Protein AF-A0A8T2MKZ2-F1 (afdb_monomer)

Radius of gyration: 24.0 Å; Cα contacts (8 Å, |Δi|>4): 62; chains: 1; bounding box: 61×24×66 Å

Sequence (105 aa):
MDWGTDLWKYVKFVKERTEVEQNYAKQLRNLTKKYSPKRGSKEEQECRFSSHQSFMDILNEVNDYAGQREVIAENMILTICLELSKYLQDLKQERKTVREGNQGG

Nearest PDB structures (foldseek):
  6iko-assembly1_A  TM=6.726E-01  e=1.268E+00  Mus musculus
  5bw9-assembly1_G  TM=3.290E-01  e=1.429E+00  Saccharomyces cerevisiae S288C
  1wdz-assembly1_A  TM=3.432E-01  e=2.041E+00  Homo sapiens

Structure (mmCIF, N/CA/C/O backbone):
data_AF-A0A8T2MKZ2-F1
#
_entry.id   AF-A0A8T2MKZ2-F1
#
loop_
_atom_site.group_PDB
_atom_site.id
_atom_site.type_symbol
_atom_site.label_atom_id
_atom_site.label_alt_id
_atom_site.label_comp_id
_atom_site.label_asym_id
_atom_site.label_entity_id
_atom_site.label_seq_id
_atom_site.pdbx_PDB_ins_code
_atom_site.Cartn_x
_atom_site.Cartn_y
_atom_site.Cartn_z
_atom_site.occupancy
_atom_site.B_iso_or_equiv
_atom_site.auth_seq_id
_atom_site.auth_comp_id
_atom_site.auth_asym_id
_atom_site.auth_atom_id
_atom_site.pdbx_PDB_model_num
ATOM 1 N N . MET A 1 1 ? 19.761 9.756 -25.901 1.00 51.41 1 MET A N 1
ATOM 2 C CA . MET A 1 1 ? 18.974 9.353 -24.715 1.00 51.41 1 MET A CA 1
ATOM 3 C C . MET A 1 1 ? 19.322 7.912 -24.396 1.00 51.41 1 MET A C 1
ATOM 5 O O . MET A 1 1 ? 19.200 7.083 -25.288 1.00 51.41 1 MET A O 1
ATOM 9 N N . ASP A 1 2 ? 19.814 7.625 -23.189 1.00 81.00 2 ASP A N 1
ATOM 10 C CA . ASP A 1 2 ? 20.047 6.246 -22.740 1.00 81.00 2 ASP A CA 1
ATOM 11 C C . ASP A 1 2 ? 18.798 5.738 -22.018 1.00 81.00 2 ASP A C 1
ATOM 13 O O . ASP A 1 2 ? 18.624 5.928 -20.814 1.00 81.00 2 ASP A O 1
ATOM 17 N N . TRP A 1 3 ? 17.921 5.099 -22.788 1.00 78.69 3 TRP A N 1
ATOM 18 C CA . TRP A 1 3 ? 16.649 4.554 -22.315 1.00 78.69 3 TRP A CA 1
ATOM 19 C C . TRP A 1 3 ? 16.821 3.585 -21.131 1.00 78.69 3 TRP A C 1
ATOM 21 O O . TRP A 1 3 ? 15.964 3.519 -20.253 1.00 78.69 3 TRP A O 1
ATOM 31 N N . GLY A 1 4 ? 17.965 2.892 -21.044 1.00 80.62 4 GLY A N 1
ATOM 32 C CA . GLY A 1 4 ? 18.273 2.016 -19.914 1.00 80.62 4 GLY A CA 1
ATOM 33 C C . GLY A 1 4 ? 18.435 2.781 -18.600 1.00 80.62 4 GLY A C 1
ATOM 34 O O . GLY A 1 4 ? 17.878 2.377 -17.582 1.00 80.62 4 GLY A O 1
ATOM 35 N N . THR A 1 5 ? 19.157 3.902 -18.614 1.00 83.94 5 THR A N 1
ATOM 36 C CA . THR A 1 5 ? 19.340 4.747 -17.424 1.00 83.94 5 THR A CA 1
ATOM 37 C C . THR A 1 5 ? 18.019 5.359 -16.953 1.00 83.94 5 THR A C 1
ATOM 39 O O . THR A 1 5 ? 17.771 5.427 -15.748 1.00 83.94 5 THR A O 1
ATOM 42 N N . ASP A 1 6 ? 17.145 5.768 -17.871 1.00 89.25 6 ASP A N 1
ATOM 43 C CA . ASP A 1 6 ? 15.857 6.366 -17.504 1.00 89.25 6 ASP A CA 1
ATOM 44 C C . ASP A 1 6 ? 14.882 5.340 -16.903 1.00 89.25 6 ASP A C 1
ATOM 46 O O . ASP A 1 6 ? 14.206 5.637 -15.916 1.00 89.25 6 ASP A O 1
ATOM 50 N N . LEU A 1 7 ? 14.892 4.095 -17.389 1.00 89.31 7 LEU A N 1
ATOM 51 C CA . LEU A 1 7 ? 14.140 2.999 -16.771 1.00 89.31 7 LEU A CA 1
ATOM 52 C C . LEU A 1 7 ? 14.635 2.661 -15.355 1.00 89.31 7 LEU A C 1
ATOM 54 O O . LEU A 1 7 ? 13.822 2.431 -14.460 1.00 89.31 7 LEU A O 1
ATOM 58 N N . TRP A 1 8 ? 15.949 2.687 -15.106 1.00 88.50 8 TRP A N 1
ATOM 59 C CA . TRP A 1 8 ? 16.492 2.497 -13.753 1.00 88.50 8 TRP A CA 1
ATOM 60 C C . TRP A 1 8 ? 16.036 3.590 -12.779 1.00 88.50 8 TRP A C 1
ATOM 62 O O . TRP A 1 8 ? 15.713 3.289 -11.625 1.00 88.50 8 TRP A O 1
ATOM 72 N N . LYS A 1 9 ? 15.964 4.850 -13.232 1.00 92.50 9 LYS A N 1
ATOM 73 C CA . LYS A 1 9 ? 15.409 5.951 -12.426 1.00 92.50 9 LYS A CA 1
ATOM 74 C C . LYS A 1 9 ? 13.939 5.710 -12.098 1.00 92.50 9 LYS A C 1
ATOM 76 O O . LYS A 1 9 ? 13.541 5.921 -10.956 1.00 92.50 9 LYS A O 1
ATOM 81 N N . TYR A 1 10 ? 13.156 5.235 -13.065 1.00 92.94 10 TYR A N 1
ATOM 82 C CA . TYR A 1 10 ? 11.751 4.907 -12.842 1.00 92.94 10 TYR A CA 1
ATOM 83 C C . TYR A 1 10 ? 11.578 3.796 -11.798 1.00 92.94 10 TYR A C 1
ATOM 85 O O . TYR A 1 10 ? 10.809 3.963 -10.856 1.00 92.94 10 TYR A O 1
ATOM 93 N N . VAL A 1 11 ? 12.356 2.709 -11.879 1.00 93.62 11 VAL A N 1
ATOM 94 C CA . VAL A 1 11 ? 12.334 1.644 -10.857 1.00 93.62 11 VAL A CA 1
ATOM 95 C C . VAL A 1 11 ? 12.671 2.198 -9.472 1.00 93.62 11 VAL A C 1
ATOM 97 O O . VAL A 1 11 ? 11.993 1.872 -8.499 1.00 93.62 11 VAL A O 1
ATOM 100 N N . LYS A 1 12 ? 13.694 3.055 -9.364 1.00 94.12 12 LYS A N 1
ATOM 101 C CA . LYS A 1 12 ? 14.055 3.693 -8.090 1.00 94.12 12 LYS A CA 1
ATOM 102 C C . LYS A 1 12 ? 12.911 4.552 -7.540 1.00 94.12 12 LYS A C 1
ATOM 104 O O . LYS A 1 12 ? 12.575 4.420 -6.368 1.00 94.12 12 LYS A O 1
ATOM 109 N N . PHE A 1 13 ? 12.280 5.359 -8.390 1.00 96.00 13 PHE A N 1
ATOM 110 C CA . PHE A 1 13 ? 11.118 6.160 -8.013 1.00 96.00 13 PHE A CA 1
ATOM 111 C C . PHE A 1 13 ? 9.970 5.296 -7.474 1.00 96.00 13 PHE A C 1
ATOM 113 O O . PHE A 1 13 ? 9.391 5.618 -6.442 1.00 96.00 13 PHE A O 1
ATOM 120 N N . VAL A 1 14 ? 9.652 4.176 -8.131 1.00 97.06 14 VAL A N 1
ATOM 121 C CA . VAL A 1 14 ? 8.561 3.294 -7.684 1.00 97.06 14 VAL A CA 1
ATOM 122 C C . VAL A 1 14 ? 8.891 2.616 -6.349 1.00 97.06 14 VAL A C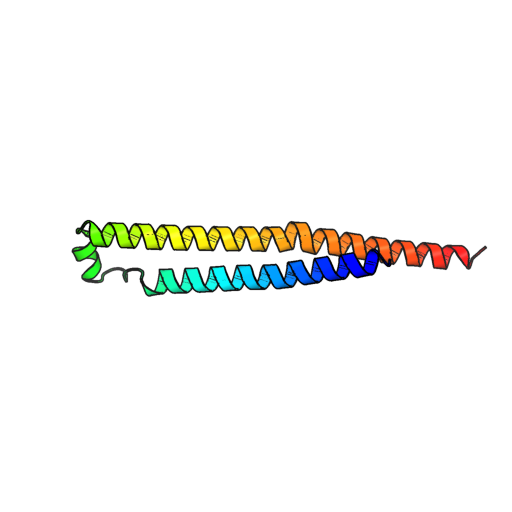 1
ATOM 124 O O . VAL A 1 14 ? 7.997 2.452 -5.516 1.00 97.06 14 VAL A O 1
ATOM 127 N N . LYS A 1 15 ? 10.165 2.286 -6.092 1.00 95.88 15 LYS A N 1
ATOM 128 C CA . LYS A 1 15 ? 10.609 1.789 -4.777 1.00 95.88 15 LYS A CA 1
ATOM 129 C C . LYS A 1 15 ? 10.398 2.830 -3.680 1.00 95.88 15 LYS A C 1
ATOM 131 O O . LYS A 1 15 ? 9.734 2.534 -2.694 1.00 95.88 15 LYS A O 1
ATOM 136 N N . GLU A 1 16 ? 10.876 4.056 -3.885 1.00 97.81 16 GLU A N 1
ATOM 137 C CA . GLU A 1 16 ? 10.689 5.153 -2.923 1.00 97.81 16 GLU A CA 1
ATOM 138 C C . GLU A 1 16 ? 9.198 5.456 -2.704 1.00 97.81 16 GLU A C 1
ATOM 140 O O . GLU A 1 16 ? 8.745 5.617 -1.572 1.00 97.81 16 GLU A O 1
ATOM 145 N N . ARG A 1 17 ? 8.395 5.444 -3.776 1.00 97.69 17 ARG A N 1
ATOM 146 C CA . ARG A 1 17 ? 6.939 5.587 -3.676 1.00 97.69 17 ARG A CA 1
ATOM 147 C C . ARG A 1 17 ? 6.319 4.471 -2.834 1.00 97.69 17 ARG A C 1
ATOM 149 O O . ARG A 1 17 ? 5.462 4.761 -2.008 1.00 97.69 17 ARG A O 1
ATOM 156 N N . THR A 1 18 ? 6.741 3.222 -3.016 1.00 97.88 18 THR A N 1
ATOM 157 C CA . THR A 1 18 ? 6.250 2.091 -2.212 1.00 97.88 18 THR A CA 1
ATOM 158 C C . THR A 1 18 ? 6.505 2.327 -0.725 1.00 97.88 18 THR A C 1
ATOM 160 O O . THR A 1 18 ? 5.599 2.139 0.085 1.00 97.88 18 THR A O 1
ATOM 163 N N . GLU A 1 19 ? 7.708 2.765 -0.355 1.00 97.44 19 GLU A N 1
ATOM 164 C CA . GLU A 1 19 ? 8.054 3.038 1.045 1.00 97.44 19 GLU A CA 1
ATOM 165 C C . GLU A 1 19 ? 7.150 4.124 1.648 1.00 97.44 19 GLU A C 1
ATOM 167 O O . GLU A 1 19 ? 6.686 3.993 2.785 1.00 97.44 19 GLU A O 1
ATOM 172 N N . VAL A 1 20 ? 6.829 5.164 0.868 1.00 98.31 20 VAL A N 1
ATOM 173 C CA . VAL A 1 20 ? 5.864 6.200 1.265 1.00 98.31 20 VAL A CA 1
ATOM 174 C C . VAL A 1 20 ? 4.482 5.597 1.532 1.00 98.31 20 VAL A C 1
ATOM 176 O O . VAL A 1 20 ? 3.888 5.889 2.571 1.00 98.31 20 VAL A O 1
ATOM 179 N N . GLU A 1 21 ? 3.984 4.729 0.647 1.00 98.25 21 GLU A N 1
ATOM 180 C CA . GLU A 1 21 ? 2.679 4.076 0.814 1.00 98.25 21 GLU A CA 1
ATOM 181 C C . GLU A 1 21 ? 2.622 3.179 2.055 1.00 98.25 21 GLU A C 1
ATOM 183 O O . GLU A 1 21 ? 1.678 3.267 2.843 1.00 98.25 21 GLU A O 1
ATOM 188 N N . GLN A 1 22 ? 3.653 2.358 2.269 1.00 98.12 22 GLN A N 1
ATOM 189 C CA . GLN A 1 22 ? 3.748 1.475 3.434 1.00 98.12 22 GLN A CA 1
ATOM 190 C C . GLN A 1 22 ? 3.797 2.273 4.737 1.00 98.12 22 GLN A C 1
ATOM 192 O O . GLN A 1 22 ? 3.115 1.943 5.710 1.00 98.12 22 GLN A O 1
ATOM 197 N N . ASN A 1 23 ? 4.585 3.350 4.768 1.00 98.38 23 ASN A N 1
ATOM 198 C CA . ASN A 1 23 ? 4.681 4.194 5.949 1.00 98.38 23 ASN A CA 1
ATOM 199 C C . ASN A 1 23 ? 3.366 4.936 6.227 1.00 98.38 23 ASN A C 1
ATOM 201 O O . ASN A 1 23 ? 2.972 5.079 7.387 1.00 98.38 23 ASN A O 1
ATOM 205 N N . TYR A 1 24 ? 2.668 5.384 5.184 1.00 98.38 24 TYR A N 1
ATOM 206 C CA . TYR A 1 24 ? 1.365 6.021 5.329 1.00 98.38 24 TYR A CA 1
ATOM 207 C C . TYR A 1 24 ? 0.319 5.041 5.874 1.00 98.38 24 TYR A C 1
ATOM 209 O O . TYR A 1 24 ? -0.322 5.336 6.884 1.00 98.38 24 TYR A O 1
ATOM 217 N N . ALA A 1 25 ? 0.226 3.836 5.303 1.00 98.56 25 ALA A N 1
ATOM 218 C CA . ALA A 1 25 ? -0.650 2.778 5.804 1.00 98.56 25 ALA A CA 1
ATOM 219 C C . ALA A 1 25 ? -0.380 2.448 7.279 1.00 98.56 25 ALA A C 1
ATOM 221 O O . ALA A 1 25 ? -1.298 2.396 8.101 1.00 98.56 25 ALA A O 1
ATOM 222 N N . LYS A 1 26 ? 0.899 2.302 7.646 1.00 98.50 26 LYS A N 1
ATOM 223 C CA . LYS A 1 26 ? 1.320 2.036 9.025 1.00 98.50 26 LYS A CA 1
ATOM 224 C C . LYS A 1 26 ? 0.876 3.139 9.985 1.00 98.50 26 LYS A C 1
ATOM 226 O O . LYS A 1 26 ? 0.408 2.844 11.084 1.00 98.50 26 LYS A O 1
ATOM 231 N N . GLN A 1 27 ? 1.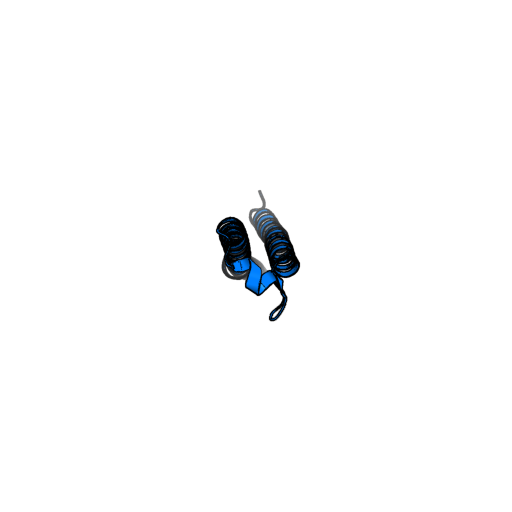021 4.404 9.593 1.00 98.62 27 GLN A N 1
ATOM 232 C CA . GLN A 1 27 ? 0.572 5.534 10.407 1.00 98.62 27 GLN A CA 1
ATOM 233 C C . GLN A 1 27 ? -0.948 5.524 10.599 1.00 98.62 27 GLN A C 1
ATOM 235 O O . GLN A 1 27 ? -1.405 5.707 11.727 1.00 98.62 27 GLN A O 1
ATOM 240 N N .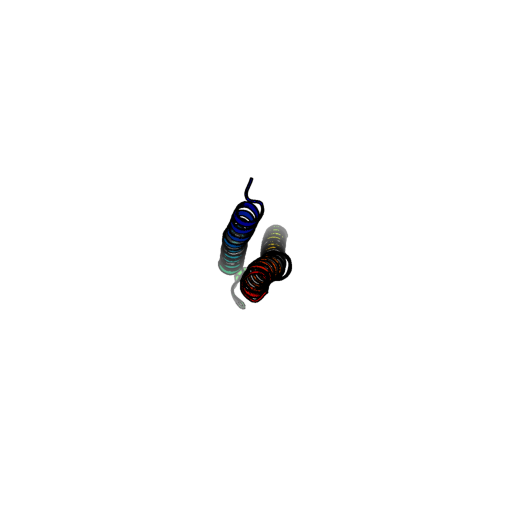 LEU A 1 28 ? -1.718 5.229 9.546 1.00 98.56 28 LEU A N 1
ATOM 241 C CA . LEU A 1 28 ? -3.174 5.094 9.633 1.00 98.56 28 LEU A CA 1
ATOM 242 C C . LEU A 1 28 ? -3.592 3.941 10.556 1.00 98.56 28 LEU A C 1
ATOM 244 O O . LEU A 1 28 ? -4.402 4.154 11.453 1.00 98.56 28 LEU A O 1
ATOM 248 N N . ARG A 1 29 ? -2.985 2.752 10.434 1.00 98.19 29 ARG A N 1
ATOM 249 C CA . ARG A 1 29 ? -3.263 1.615 11.337 1.00 98.19 29 ARG A CA 1
ATOM 250 C C . ARG A 1 29 ? -2.930 1.920 12.796 1.00 98.19 29 ARG A C 1
ATOM 252 O O . ARG A 1 29 ? -3.650 1.519 13.708 1.00 98.19 29 ARG A O 1
ATOM 259 N N . ASN A 1 30 ? -1.824 2.620 13.040 1.00 97.94 30 ASN A N 1
ATOM 260 C CA . ASN A 1 30 ? -1.460 3.032 14.394 1.00 97.94 30 ASN A CA 1
ATOM 261 C C . ASN A 1 30 ? -2.472 4.029 14.963 1.00 97.94 30 ASN A C 1
ATOM 263 O O . ASN A 1 30 ? -2.810 3.944 16.143 1.00 97.94 30 ASN A O 1
ATOM 267 N N . LEU A 1 31 ? -2.957 4.952 14.128 1.00 98.00 31 LEU A N 1
ATOM 268 C CA . LEU A 1 31 ? -3.992 5.905 14.499 1.00 98.00 31 LEU A CA 1
ATOM 269 C C . LEU A 1 31 ? -5.286 5.173 14.872 1.00 98.00 31 LEU A C 1
ATOM 271 O O . LEU A 1 31 ? -5.764 5.341 15.991 1.00 98.00 31 LEU A O 1
ATOM 275 N N . THR A 1 32 ? -5.805 4.303 14.004 1.00 96.19 32 THR A N 1
ATOM 276 C CA . THR A 1 32 ? -7.057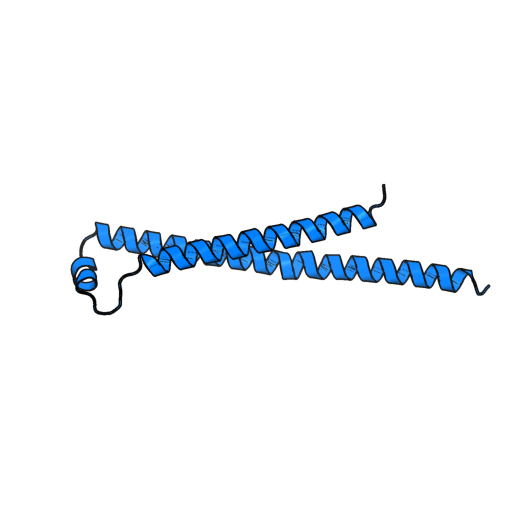 3.575 14.271 1.00 96.19 32 THR A CA 1
ATOM 277 C C . THR A 1 32 ? -6.950 2.706 15.519 1.00 96.19 32 THR A C 1
ATOM 279 O O . THR A 1 32 ? -7.820 2.758 16.388 1.00 96.19 32 THR A O 1
ATOM 282 N N . LYS A 1 33 ? -5.829 1.998 15.696 1.00 94.88 33 LYS A N 1
ATOM 283 C CA . LYS A 1 33 ? -5.555 1.198 16.897 1.00 94.88 33 LYS A CA 1
ATOM 284 C C . LYS A 1 33 ? -5.484 2.035 18.177 1.00 94.88 33 LYS A C 1
ATOM 286 O O . LYS A 1 33 ? -5.913 1.563 19.225 1.00 94.88 33 LYS A O 1
ATOM 291 N N . LYS A 1 34 ? -4.932 3.253 18.117 1.00 95.50 34 LYS A N 1
ATOM 292 C CA . LYS A 1 34 ? -4.811 4.153 19.277 1.00 95.50 34 LYS A CA 1
ATOM 293 C C . LYS A 1 34 ? -6.175 4.609 19.801 1.00 95.50 34 LYS A C 1
ATOM 295 O O . LYS A 1 34 ? -6.309 4.785 21.008 1.00 95.50 34 LYS A O 1
ATOM 300 N N . TYR A 1 35 ? -7.140 4.810 18.905 1.00 92.75 35 TYR A N 1
ATOM 301 C CA . TYR A 1 35 ? -8.477 5.313 19.238 1.00 92.75 35 TYR A CA 1
ATOM 302 C C . TYR A 1 35 ? -9.553 4.222 19.313 1.00 92.75 35 TYR A C 1
ATOM 304 O O . TYR A 1 35 ? -10.675 4.511 19.714 1.00 92.75 35 TYR A O 1
ATOM 312 N N . SER A 1 36 ? -9.221 2.977 18.965 1.00 89.94 36 SER A N 1
ATOM 313 C CA . SER A 1 36 ? -10.135 1.845 19.123 1.00 89.94 36 SER A CA 1
ATOM 314 C C . SER A 1 36 ? -10.404 1.559 20.613 1.00 89.94 36 SER A C 1
ATOM 316 O O . SER A 1 36 ? -9.452 1.558 21.403 1.00 89.94 36 SER A O 1
ATOM 318 N N . PRO A 1 37 ? -11.656 1.257 21.010 1.00 83.38 37 PRO A N 1
ATOM 319 C CA . PRO A 1 37 ? -12.001 0.898 22.381 1.00 83.38 37 PRO A CA 1
ATOM 320 C C . PRO A 1 37 ? -11.197 -0.311 22.862 1.00 83.38 37 PRO A C 1
ATOM 322 O O . PRO A 1 37 ? -10.982 -1.284 22.131 1.00 83.38 37 PRO A O 1
ATOM 325 N N . LYS A 1 38 ? -10.754 -0.279 24.121 1.00 80.12 38 LYS A N 1
ATOM 326 C CA . LYS A 1 38 ? -10.120 -1.446 24.743 1.00 80.12 38 LYS A CA 1
ATOM 327 C C . LYS A 1 38 ? -11.213 -2.446 25.113 1.00 80.12 38 LYS A C 1
ATOM 329 O O . LYS A 1 38 ? -12.152 -2.078 25.809 1.00 80.12 38 LYS A O 1
ATOM 334 N N . ARG A 1 39 ? -11.073 -3.708 24.689 1.00 66.19 39 ARG A N 1
ATOM 335 C CA . ARG A 1 39 ? -12.018 -4.785 25.044 1.00 66.19 39 ARG A CA 1
ATOM 336 C C . ARG A 1 39 ? -12.283 -4.788 26.556 1.00 66.19 39 ARG A C 1
ATOM 338 O O . ARG A 1 39 ? -11.328 -4.895 27.327 1.00 66.19 39 ARG A O 1
ATOM 345 N N . GLY A 1 40 ? -13.551 -4.686 26.960 1.00 63.16 40 GLY A N 1
ATOM 346 C CA . GLY A 1 40 ? -13.968 -4.699 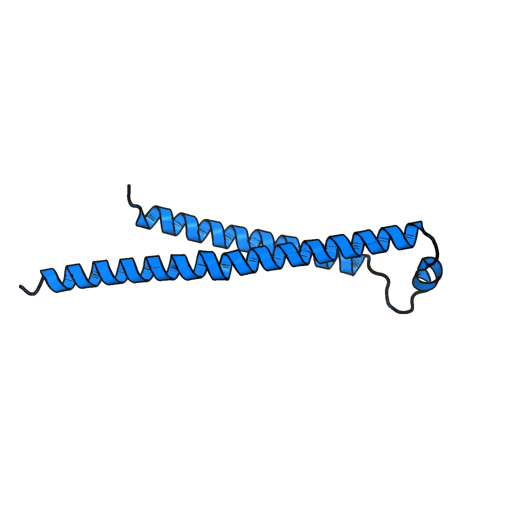28.363 1.00 63.16 40 GLY A CA 1
ATOM 347 C C . GLY A 1 40 ? -13.887 -3.354 29.097 1.00 63.16 40 GLY A C 1
ATOM 348 O O . GLY A 1 40 ? -13.975 -3.345 30.326 1.00 63.16 40 GLY A O 1
ATOM 349 N N . SER A 1 41 ? -13.700 -2.224 28.401 1.00 67.50 41 SER A N 1
ATOM 350 C CA . SER A 1 41 ? -13.787 -0.897 29.028 1.00 67.50 41 SER A CA 1
ATOM 351 C C . SER A 1 41 ? -15.245 -0.448 29.200 1.00 67.50 41 SER A C 1
ATOM 353 O O . SER A 1 41 ? -16.139 -0.859 28.463 1.00 67.50 41 SER A O 1
ATOM 355 N N . LYS A 1 42 ? -15.501 0.438 30.174 1.00 61.28 42 LYS A N 1
ATOM 356 C CA . LYS A 1 42 ? -16.819 1.078 30.352 1.00 61.28 42 LYS A CA 1
ATOM 357 C C . LYS A 1 42 ? -17.287 1.841 29.099 1.00 61.28 42 LYS A C 1
ATOM 359 O O . LYS A 1 42 ? -18.490 1.996 28.921 1.00 61.28 42 LYS A O 1
ATOM 364 N N . GLU A 1 43 ? -16.370 2.257 28.221 1.00 61.66 43 GLU A N 1
ATOM 365 C CA . GLU A 1 43 ? -16.688 2.930 26.949 1.00 61.66 43 GLU A CA 1
ATOM 366 C C . GLU A 1 43 ? -17.459 2.002 25.996 1.00 61.66 43 GLU A C 1
ATOM 368 O O . GLU A 1 43 ? -18.287 2.469 25.225 1.00 61.66 43 GLU A O 1
ATOM 373 N N . GLU A 1 44 ? -17.286 0.680 26.112 1.00 59.84 44 GLU A N 1
ATOM 374 C CA . GLU A 1 44 ? -18.049 -0.315 25.345 1.00 59.84 44 GLU A CA 1
ATOM 375 C C . GLU A 1 44 ? -19.552 -0.291 25.703 1.00 59.84 44 GLU A C 1
ATOM 377 O O . GLU A 1 44 ? -20.413 -0.604 24.880 1.00 59.84 44 GLU A O 1
ATOM 382 N N . GLN A 1 45 ? -19.894 0.141 26.924 1.00 56.19 45 GLN A N 1
ATOM 383 C CA . GLN A 1 45 ? -21.273 0.394 27.355 1.00 56.19 45 GLN A CA 1
ATOM 384 C C . GLN A 1 45 ? -21.817 1.732 26.822 1.00 56.19 45 GLN A C 1
ATOM 386 O O . GLN A 1 45 ? -23.021 1.840 26.579 1.00 56.19 45 GLN A O 1
ATOM 391 N N . GLU A 1 46 ? -20.942 2.715 26.583 1.00 56.41 46 GLU A N 1
ATOM 392 C CA . GLU A 1 46 ? -21.261 3.996 25.934 1.00 56.41 46 GLU A CA 1
ATOM 393 C C . GLU A 1 46 ? -21.341 3.887 24.396 1.00 56.41 46 GLU A C 1
ATOM 395 O O . GLU A 1 46 ? -21.931 4.757 23.755 1.00 56.41 46 GLU A O 1
ATOM 400 N N . CYS A 1 47 ? -20.892 2.773 23.794 1.00 56.59 47 CYS A N 1
ATOM 401 C CA . CYS A 1 47 ? -21.075 2.454 22.365 1.00 56.59 47 CYS A CA 1
ATOM 402 C C . CYS A 1 47 ? -22.538 2.423 21.890 1.00 56.59 47 CYS A C 1
ATOM 404 O O . CYS A 1 47 ? -22.795 2.272 20.699 1.00 56.59 47 CYS A O 1
ATOM 406 N N . ARG A 1 48 ? -23.519 2.543 22.791 1.00 58.38 48 ARG A N 1
ATOM 407 C CA . ARG A 1 48 ? -24.948 2.565 22.443 1.00 58.38 48 ARG A CA 1
ATOM 408 C C . ARG A 1 48 ? -25.453 3.927 21.955 1.00 58.38 48 ARG A C 1
ATOM 410 O O . ARG A 1 48 ? -26.612 4.019 21.557 1.00 58.38 48 ARG A O 1
ATOM 417 N N . PHE A 1 49 ? -24.623 4.972 21.979 1.00 68.50 49 PHE A N 1
ATOM 418 C CA . PHE A 1 49 ? -24.975 6.285 21.432 1.00 68.50 49 PHE A CA 1
ATOM 419 C C . PHE A 1 49 ? -24.597 6.392 19.950 1.00 68.50 49 PHE A C 1
ATOM 421 O O . PHE A 1 49 ? -23.513 5.979 19.540 1.00 68.50 49 PHE A O 1
ATOM 428 N N . SER A 1 50 ? -25.477 6.995 19.144 1.00 76.25 50 SER A N 1
ATOM 429 C CA . SER A 1 50 ? -25.301 7.118 17.688 1.00 76.25 50 SER A CA 1
ATOM 430 C C . SER A 1 50 ? -23.987 7.797 17.289 1.00 76.25 50 SER A C 1
ATOM 432 O O . SER A 1 50 ? -23.348 7.367 16.336 1.00 76.25 50 SER A O 1
ATOM 434 N N . SER A 1 51 ? -23.543 8.806 18.042 1.00 76.69 51 SER A N 1
ATOM 435 C CA . SER A 1 51 ? -22.272 9.501 17.806 1.00 76.69 51 SER A CA 1
ATOM 436 C C . SER A 1 51 ? -21.045 8.612 18.022 1.00 76.69 51 SER A C 1
ATOM 438 O O . SER A 1 51 ? -20.076 8.72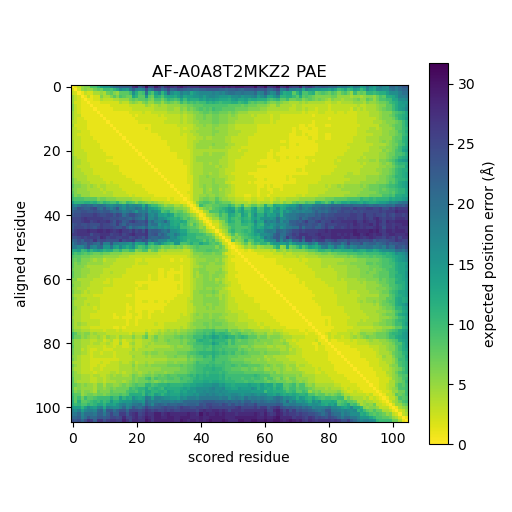7 17.273 1.00 76.69 51 SER A O 1
ATOM 440 N N . HIS A 1 52 ? -21.081 7.712 19.010 1.00 82.31 52 HIS A N 1
ATOM 441 C CA . HIS A 1 52 ? -19.997 6.760 19.242 1.00 82.31 52 HIS A CA 1
ATOM 442 C C . HIS A 1 52 ? -19.927 5.741 18.103 1.00 82.31 52 HIS A C 1
ATOM 444 O O . HIS A 1 52 ? -18.848 5.477 17.578 1.00 82.31 52 HIS A O 1
ATOM 450 N N . GLN A 1 53 ? -21.080 5.224 17.670 1.00 84.50 53 GLN A N 1
ATOM 451 C CA . GLN A 1 53 ? -21.141 4.307 16.536 1.00 84.50 53 GLN A CA 1
ATOM 452 C C . GLN A 1 53 ? -20.592 4.953 15.255 1.00 84.50 53 GLN A C 1
ATOM 454 O O . GLN A 1 53 ? -19.730 4.365 14.613 1.00 84.50 53 GLN A O 1
ATOM 459 N N . SER A 1 54 ? -20.984 6.193 14.935 1.00 89.75 54 SER A N 1
ATOM 460 C CA . SER A 1 54 ? -20.445 6.893 13.758 1.00 89.75 54 SER A CA 1
ATOM 461 C C . SER A 1 54 ? -18.929 7.094 13.824 1.00 89.75 54 SER A C 1
ATOM 463 O O . SER A 1 54 ? -18.252 7.008 12.804 1.00 89.75 54 SER A O 1
ATOM 465 N N . PHE A 1 55 ? -18.367 7.338 15.012 1.00 90.69 55 PHE A N 1
ATOM 466 C CA . PHE A 1 55 ? -16.914 7.415 15.167 1.00 90.69 55 PHE A CA 1
ATOM 467 C C . PHE A 1 55 ? -16.235 6.065 14.905 1.00 90.69 55 PHE A C 1
ATOM 469 O O . PHE A 1 55 ? -15.212 6.017 14.223 1.00 90.69 55 PHE A O 1
ATOM 476 N N . MET A 1 56 ? -16.815 4.970 15.402 1.00 90.31 56 MET A N 1
ATOM 477 C CA . MET A 1 56 ? -16.318 3.615 15.149 1.00 90.31 56 MET A CA 1
ATOM 478 C C . MET A 1 56 ? -16.371 3.248 13.666 1.00 90.31 56 MET A C 1
ATOM 480 O O . MET A 1 56 ? -15.423 2.653 13.156 1.00 90.31 56 MET A O 1
ATOM 484 N N . ASP A 1 57 ? -17.430 3.648 12.966 1.00 92.50 57 ASP A N 1
ATOM 485 C CA . ASP A 1 57 ? -17.561 3.429 11.527 1.00 92.50 57 ASP A CA 1
ATOM 486 C C . ASP A 1 57 ? -16.445 4.166 10.766 1.00 92.50 57 ASP A C 1
ATOM 488 O O . ASP A 1 57 ? -15.746 3.555 9.959 1.00 92.50 57 ASP A O 1
ATOM 492 N N . ILE A 1 58 ? -16.164 5.428 11.118 1.00 95.38 58 ILE A N 1
ATOM 493 C CA . ILE A 1 58 ? -15.040 6.190 10.545 1.00 95.38 58 ILE A CA 1
ATOM 494 C C . ILE A 1 58 ? -13.693 5.518 10.855 1.00 95.38 58 ILE A C 1
ATOM 496 O O . ILE A 1 58 ? -12.829 5.434 9.982 1.00 95.38 58 ILE A O 1
ATOM 500 N N . LEU A 1 59 ? -13.475 5.025 12.080 1.00 95.88 59 LEU A N 1
ATOM 501 C CA . LEU A 1 59 ? -12.240 4.305 12.420 1.00 95.88 59 LEU A CA 1
ATOM 502 C C . LEU A 1 59 ? -12.058 3.044 11.567 1.00 95.88 59 LEU A C 1
ATOM 504 O O . LEU A 1 59 ? -10.932 2.753 11.151 1.00 95.88 59 LEU A O 1
ATOM 508 N N . ASN A 1 60 ? -13.144 2.318 11.296 1.00 95.50 60 ASN A N 1
ATOM 509 C CA . ASN A 1 60 ? -13.126 1.145 10.428 1.00 95.50 60 ASN A CA 1
ATOM 510 C C . ASN A 1 60 ? -12.818 1.534 8.978 1.00 95.50 60 ASN A C 1
ATOM 512 O O . ASN A 1 60 ? -11.905 0.960 8.390 1.00 95.50 60 ASN A O 1
ATOM 516 N N . GLU A 1 61 ? -13.472 2.565 8.441 1.00 98.12 61 GLU A N 1
ATOM 517 C CA . GLU A 1 61 ? -13.197 3.071 7.089 1.00 98.12 61 GLU A CA 1
ATOM 518 C C . GLU A 1 61 ? -11.733 3.505 6.922 1.00 98.12 61 GLU A C 1
ATOM 520 O O . GLU A 1 61 ? -11.092 3.188 5.919 1.00 98.12 61 GLU A O 1
ATOM 525 N N . VAL A 1 62 ? -11.156 4.181 7.922 1.00 98.19 62 VAL A N 1
ATOM 526 C CA . VAL A 1 62 ? -9.736 4.571 7.904 1.00 98.19 62 VAL A CA 1
ATOM 527 C C . VAL A 1 62 ? -8.820 3.345 7.954 1.00 98.19 62 VAL A C 1
ATOM 529 O O . VAL A 1 62 ? -7.769 3.331 7.307 1.00 98.19 62 VAL A O 1
ATOM 532 N N . ASN A 1 63 ? -9.194 2.308 8.705 1.00 97.38 63 ASN A N 1
ATOM 533 C CA . ASN A 1 63 ? -8.429 1.066 8.771 1.00 97.38 63 ASN A CA 1
ATOM 534 C C . ASN A 1 63 ? -8.475 0.303 7.436 1.00 97.38 63 ASN A C 1
ATOM 536 O O . ASN A 1 63 ? -7.444 -0.195 6.983 1.00 97.38 63 ASN A O 1
ATOM 540 N N . ASP A 1 64 ? -9.634 0.266 6.783 1.00 98.31 64 ASP A N 1
ATOM 541 C CA . ASP A 1 64 ? -9.802 -0.344 5.463 1.00 98.31 64 ASP A CA 1
ATOM 542 C C . ASP A 1 64 ? -9.030 0.435 4.395 1.00 98.31 64 ASP A C 1
ATOM 544 O O . ASP A 1 64 ? -8.321 -0.155 3.574 1.00 98.31 64 ASP A O 1
ATOM 548 N N . TYR A 1 65 ? -9.074 1.768 4.453 1.00 98.25 65 TYR A N 1
ATOM 549 C CA . TYR A 1 65 ? -8.276 2.631 3.587 1.00 98.25 65 TYR A CA 1
ATOM 550 C C . TYR A 1 65 ? -6.770 2.386 3.763 1.00 98.25 65 TYR A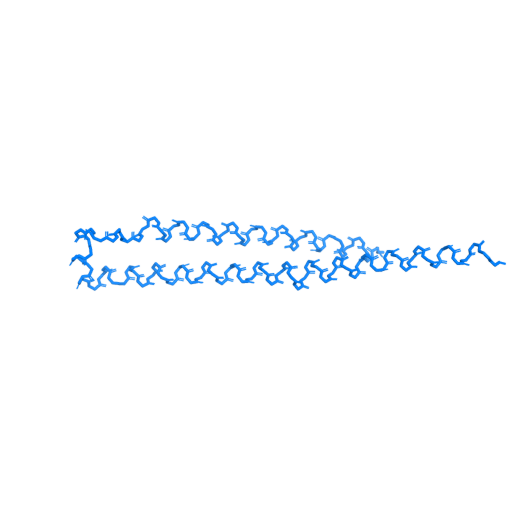 C 1
ATOM 552 O O . TYR A 1 65 ? -6.039 2.312 2.774 1.00 98.25 65 TYR A O 1
ATOM 560 N N . ALA A 1 66 ? -6.296 2.181 4.997 1.00 98.50 66 ALA A N 1
ATOM 561 C CA . ALA A 1 66 ? -4.910 1.788 5.247 1.00 98.50 66 ALA A CA 1
ATOM 562 C C . ALA A 1 66 ? -4.557 0.461 4.551 1.00 98.50 66 ALA A C 1
ATOM 564 O O . ALA A 1 66 ? -3.509 0.372 3.913 1.00 98.50 66 ALA A O 1
ATOM 565 N N . GLY A 1 67 ? -5.450 -0.533 4.602 1.00 98.19 67 GLY A N 1
ATOM 566 C CA . GLY A 1 67 ? -5.288 -1.800 3.880 1.00 98.19 67 GLY A CA 1
ATOM 567 C C . GLY A 1 67 ? -5.204 -1.619 2.361 1.00 98.19 67 GLY A C 1
ATOM 568 O O . GLY A 1 67 ? -4.364 -2.230 1.706 1.00 98.19 67 GLY A O 1
ATOM 569 N N . GLN A 1 68 ? -5.995 -0.710 1.784 1.00 98.25 68 GLN A N 1
ATOM 570 C CA . GLN A 1 68 ? -5.892 -0.386 0.355 1.00 98.25 68 GLN A CA 1
ATOM 571 C C . GLN A 1 68 ? -4.518 0.200 -0.004 1.00 98.25 68 GLN A C 1
ATOM 573 O O . GLN A 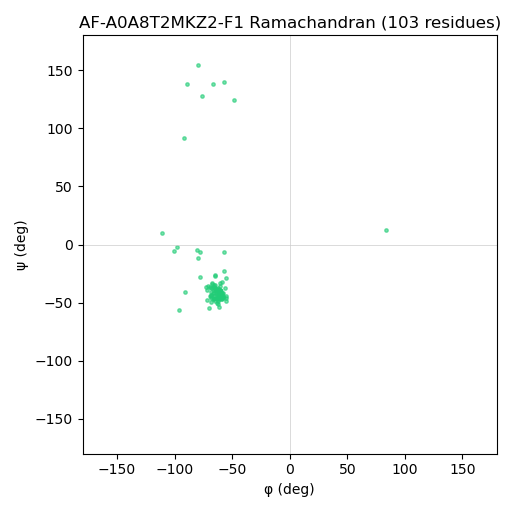1 68 ? -3.970 -0.125 -1.059 1.00 98.25 68 GLN A O 1
ATOM 578 N N . ARG A 1 69 ? -3.930 1.038 0.866 1.00 98.19 69 ARG A N 1
ATOM 579 C CA . ARG A 1 69 ? -2.569 1.566 0.653 1.00 98.19 69 ARG A CA 1
ATOM 580 C C . ARG A 1 69 ? -1.516 0.459 0.683 1.00 98.19 69 ARG A C 1
ATOM 582 O O . ARG A 1 69 ? -0.595 0.502 -0.129 1.00 98.19 69 ARG A O 1
ATOM 589 N N . GLU A 1 70 ? -1.669 -0.539 1.554 1.00 98.12 70 GLU A N 1
ATOM 590 C CA . GLU A 1 70 ? -0.786 -1.717 1.593 1.00 98.12 70 GLU A CA 1
ATOM 591 C C . GLU A 1 70 ? -0.859 -2.504 0.284 1.00 98.12 70 GLU A C 1
ATOM 593 O O . GLU A 1 70 ? 0.176 -2.741 -0.332 1.00 98.12 70 GLU A O 1
ATOM 598 N N . VAL A 1 71 ? -2.066 -2.796 -0.210 1.00 97.69 71 VAL A N 1
ATOM 599 C CA . VAL A 1 71 ? -2.266 -3.489 -1.497 1.00 97.69 71 VAL A CA 1
ATOM 600 C C . VAL A 1 71 ? -1.640 -2.710 -2.659 1.00 97.69 71 VAL A C 1
ATOM 602 O O . VAL A 1 71 ? -0.999 -3.285 -3.538 1.00 97.69 71 VAL A O 1
ATOM 605 N N . ILE A 1 72 ? -1.785 -1.383 -2.671 1.00 96.44 72 ILE A N 1
ATOM 606 C CA . ILE A 1 72 ? -1.158 -0.517 -3.678 1.00 96.44 72 ILE A CA 1
ATOM 607 C C . ILE A 1 72 ? 0.376 -0.619 -3.617 1.00 96.44 72 ILE A C 1
ATOM 609 O O . ILE A 1 72 ? 1.025 -0.696 -4.664 1.00 96.44 72 ILE A O 1
ATOM 613 N N . ALA A 1 73 ? 0.957 -0.635 -2.416 1.00 97.06 73 ALA A N 1
ATOM 614 C CA . ALA A 1 73 ? 2.394 -0.794 -2.222 1.00 97.06 73 ALA A CA 1
ATOM 615 C C . ALA A 1 73 ? 2.886 -2.183 -2.670 1.00 97.06 73 ALA A C 1
ATOM 617 O O . ALA A 1 73 ? 3.867 -2.289 -3.407 1.00 97.06 73 ALA A O 1
ATOM 618 N N . GLU A 1 74 ? 2.178 -3.245 -2.287 1.00 96.38 74 GLU A N 1
ATOM 619 C CA . GLU A 1 74 ? 2.480 -4.620 -2.695 1.00 96.38 74 GLU A CA 1
ATOM 620 C C . GLU A 1 74 ? 2.456 -4.768 -4.218 1.00 96.38 74 GLU A C 1
ATOM 622 O O . GLU A 1 74 ? 3.416 -5.273 -4.803 1.00 96.38 74 GLU A O 1
ATOM 627 N N . ASN A 1 75 ? 1.428 -4.234 -4.882 1.00 95.31 75 ASN A N 1
ATOM 628 C CA . ASN A 1 75 ? 1.321 -4.266 -6.340 1.00 95.31 75 ASN A CA 1
ATOM 629 C C . ASN A 1 75 ? 2.466 -3.512 -7.030 1.00 95.31 75 ASN A C 1
ATOM 631 O O . ASN A 1 75 ? 2.988 -3.987 -8.042 1.00 95.31 75 ASN A O 1
ATOM 635 N N . MET A 1 76 ? 2.896 -2.367 -6.489 1.00 95.56 76 MET A N 1
ATOM 636 C CA . MET A 1 76 ? 4.049 -1.625 -7.015 1.00 95.56 76 MET A CA 1
ATOM 637 C C . MET A 1 76 ? 5.361 -2.400 -6.902 1.00 95.56 76 MET A C 1
ATOM 639 O O . MET A 1 76 ? 6.184 -2.351 -7.820 1.00 95.56 76 MET A O 1
ATOM 643 N N . ILE A 1 77 ? 5.570 -3.130 -5.808 1.00 93.31 77 ILE A N 1
ATOM 644 C CA . ILE A 1 77 ? 6.756 -3.974 -5.658 1.00 93.31 77 ILE A CA 1
ATOM 645 C C . ILE A 1 77 ? 6.687 -5.164 -6.605 1.00 93.31 77 ILE A C 1
ATOM 647 O O . ILE A 1 77 ? 7.611 -5.363 -7.396 1.00 93.31 77 ILE A O 1
ATOM 651 N N . LEU A 1 78 ? 5.602 -5.934 -6.534 1.00 91.25 78 LEU A N 1
ATOM 652 C CA . LEU A 1 78 ? 5.492 -7.217 -7.219 1.00 91.25 78 LEU A CA 1
ATOM 653 C C . LEU A 1 78 ? 5.401 -7.060 -8.734 1.00 91.25 78 LEU A C 1
ATOM 655 O O . LEU A 1 78 ? 6.098 -7.763 -9.457 1.00 91.25 78 LEU A O 1
ATOM 659 N N . THR A 1 79 ? 4.593 -6.113 -9.203 1.00 90.81 79 THR A N 1
ATOM 660 C CA . THR A 1 79 ? 4.300 -5.969 -10.635 1.00 90.81 79 THR A CA 1
ATOM 661 C C . THR A 1 79 ? 5.282 -5.024 -11.309 1.00 90.81 79 THR A C 1
ATOM 663 O O . THR A 1 79 ? 5.734 -5.276 -12.413 1.00 90.81 79 THR A O 1
ATOM 666 N N . ILE A 1 80 ? 5.652 -3.916 -10.662 1.00 89.81 80 ILE A N 1
ATOM 667 C CA . ILE A 1 80 ? 6.459 -2.889 -11.334 1.00 89.81 80 ILE A CA 1
ATOM 668 C C . ILE A 1 80 ? 7.939 -3.074 -11.012 1.00 89.81 80 ILE A C 1
ATOM 670 O O . ILE A 1 80 ? 8.758 -3.216 -11.919 1.00 89.81 80 ILE A O 1
ATOM 674 N N . CYS A 1 81 ? 8.310 -3.085 -9.729 1.00 90.56 81 CYS A N 1
ATOM 675 C CA . CYS A 1 81 ? 9.721 -3.131 -9.352 1.00 90.56 81 CYS A CA 1
ATOM 676 C C . CYS A 1 81 ? 10.390 -4.445 -9.757 1.00 90.56 81 CYS A C 1
ATOM 678 O O . CYS A 1 81 ? 11.494 -4.399 -10.304 1.00 90.56 81 CYS A O 1
ATOM 680 N N . LEU A 1 82 ? 9.768 -5.596 -9.483 1.00 91.69 82 LEU A N 1
ATOM 681 C CA . LEU A 1 82 ? 10.366 -6.897 -9.795 1.00 91.69 82 LEU A CA 1
ATOM 682 C C . LEU A 1 82 ? 10.448 -7.139 -11.305 1.00 91.69 82 LEU A C 1
ATOM 684 O O . LEU A 1 82 ? 11.528 -7.467 -11.799 1.00 91.69 82 LEU A O 1
ATOM 688 N N . GLU A 1 83 ? 9.354 -6.930 -12.040 1.00 92.56 83 GLU A N 1
ATOM 689 C CA . GLU A 1 83 ? 9.312 -7.203 -13.482 1.00 92.56 83 GLU A CA 1
ATOM 690 C C . GLU A 1 83 ? 10.264 -6.291 -14.263 1.00 92.56 83 GLU A C 1
ATOM 692 O O . GLU A 1 83 ? 11.068 -6.778 -15.061 1.00 92.56 83 GLU A O 1
ATOM 697 N N . LEU A 1 84 ? 10.261 -4.981 -13.983 1.00 89.19 84 LEU A N 1
ATOM 698 C CA . LEU A 1 84 ? 11.163 -4.049 -14.667 1.00 89.19 84 LEU A CA 1
ATOM 699 C C . LEU A 1 84 ? 12.626 -4.260 -14.277 1.00 89.19 84 LEU A C 1
ATOM 701 O O . LEU A 1 84 ? 13.502 -4.137 -15.133 1.00 89.19 84 LEU A O 1
ATOM 705 N N . SER A 1 85 ? 12.918 -4.600 -13.015 1.00 89.38 85 SER A N 1
ATOM 706 C CA . SER A 1 85 ? 14.297 -4.914 -12.609 1.00 89.38 85 SER A CA 1
ATOM 707 C C . SER A 1 85 ? 14.817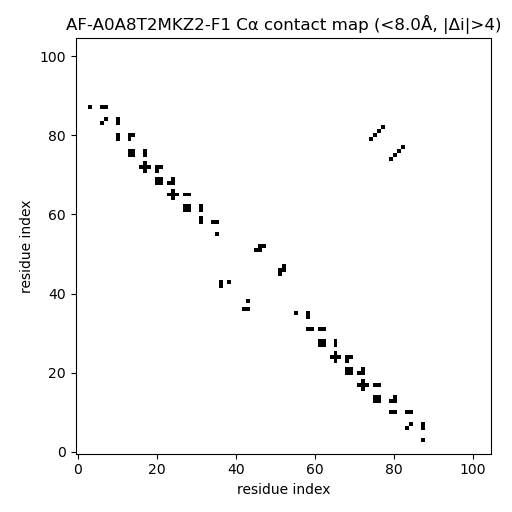 -6.154 -13.333 1.00 89.38 85 SER A C 1
ATOM 709 O O . SER A 1 85 ? 15.959 -6.153 -13.791 1.00 89.38 85 SER A O 1
ATOM 711 N N . LYS A 1 86 ? 13.973 -7.185 -13.473 1.00 91.94 86 LYS A N 1
ATOM 712 C CA . LYS A 1 86 ? 14.306 -8.403 -14.216 1.00 91.94 86 LYS A CA 1
ATOM 713 C C . LYS A 1 86 ? 14.559 -8.093 -15.691 1.00 91.94 86 LYS A C 1
ATOM 715 O O . LYS A 1 86 ? 15.628 -8.416 -16.196 1.00 91.94 86 LYS A O 1
ATOM 720 N N . TYR A 1 87 ? 13.647 -7.371 -16.340 1.00 90.94 87 TYR A N 1
ATOM 721 C CA . TYR A 1 87 ? 13.810 -6.950 -17.733 1.00 90.94 87 TYR A CA 1
ATOM 722 C C . TYR A 1 87 ? 15.115 -6.167 -17.961 1.00 90.94 87 TYR A C 1
ATOM 724 O O . TYR A 1 87 ? 15.861 -6.431 -18.903 1.00 90.94 87 TYR A O 1
ATOM 732 N N . LEU A 1 88 ? 15.448 -5.233 -17.064 1.00 89.56 88 LEU A N 1
ATOM 733 C CA . LEU A 1 88 ? 16.695 -4.467 -17.145 1.00 89.56 88 LEU A CA 1
ATOM 734 C C . LEU A 1 88 ? 17.946 -5.333 -16.956 1.00 89.56 88 LEU A C 1
ATOM 736 O O . LEU A 1 88 ? 18.983 -5.052 -17.569 1.00 89.56 88 LEU A O 1
ATOM 740 N N . GLN A 1 89 ? 17.870 -6.358 -16.107 1.00 89.31 89 GLN A N 1
ATOM 741 C CA . GLN A 1 89 ? 18.950 -7.317 -15.905 1.00 89.31 89 GLN A CA 1
ATOM 742 C C . GLN A 1 89 ? 19.152 -8.194 -17.146 1.00 89.31 89 GLN A C 1
ATOM 744 O O . GLN A 1 89 ? 20.292 -8.333 -17.594 1.00 89.31 89 GLN A O 1
ATOM 749 N N . ASP A 1 90 ? 18.068 -8.693 -17.739 1.00 91.50 90 ASP A N 1
ATOM 750 C CA . ASP A 1 90 ? 18.098 -9.509 -18.955 1.00 91.50 90 ASP A CA 1
ATOM 751 C C . ASP A 1 90 ? 18.695 -8.709 -20.128 1.00 91.50 90 ASP A C 1
ATOM 753 O O . ASP A 1 90 ? 19.676 -9.137 -20.736 1.00 91.50 90 ASP A O 1
ATOM 757 N N . LEU A 1 91 ? 18.256 -7.460 -20.336 1.00 87.75 91 LEU A N 1
ATOM 758 C CA . LEU A 1 91 ? 18.843 -6.552 -21.338 1.00 87.75 91 LEU A CA 1
ATOM 759 C C . LEU A 1 91 ? 20.331 -6.253 -21.105 1.00 87.75 91 LEU A C 1
ATOM 761 O O . LEU A 1 91 ? 21.089 -5.960 -22.038 1.00 87.75 91 LEU A O 1
ATOM 765 N N . LYS A 1 92 ? 20.772 -6.208 -19.845 1.00 87.12 92 LYS A N 1
ATOM 766 C CA . LYS A 1 92 ? 22.190 -6.009 -19.517 1.00 87.12 92 LYS A CA 1
ATOM 767 C C . LYS A 1 92 ? 22.997 -7.261 -19.861 1.00 87.12 92 LYS A C 1
ATOM 769 O O . LYS A 1 92 ? 24.110 -7.128 -20.372 1.00 87.12 92 LYS A O 1
ATOM 774 N N . GLN A 1 93 ? 22.437 -8.440 -19.606 1.00 88.81 93 GLN A N 1
ATOM 775 C CA . GLN A 1 93 ? 23.056 -9.722 -19.915 1.00 88.81 93 GLN A CA 1
ATOM 776 C C . GLN A 1 93 ? 23.142 -9.954 -21.429 1.00 88.81 93 GLN A C 1
ATOM 778 O O . GLN A 1 93 ? 24.225 -10.260 -21.924 1.00 88.81 93 GLN A O 1
ATOM 783 N N . GLU A 1 94 ? 22.067 -9.704 -22.180 1.00 87.81 94 GLU A N 1
ATOM 784 C CA . GLU A 1 94 ? 22.054 -9.791 -23.648 1.00 87.81 94 GLU A CA 1
ATOM 785 C C . GLU A 1 94 ? 23.141 -8.905 -24.272 1.00 87.81 94 GLU A C 1
ATOM 787 O O . GLU A 1 94 ? 23.975 -9.374 -25.052 1.00 87.81 94 GLU A O 1
ATOM 792 N N . ARG A 1 95 ? 23.232 -7.637 -23.843 1.00 84.38 95 ARG A N 1
ATOM 793 C CA . ARG A 1 95 ? 24.282 -6.712 -24.309 1.00 84.38 95 ARG A CA 1
ATOM 794 C C . ARG A 1 95 ? 25.698 -7.211 -24.023 1.00 84.38 95 ARG A C 1
ATOM 796 O O . ARG A 1 95 ? 26.607 -6.899 -24.790 1.00 84.38 95 ARG A O 1
ATOM 803 N N . LYS A 1 96 ? 25.906 -7.952 -22.932 1.00 84.81 96 LYS A N 1
ATOM 804 C CA . LYS A 1 96 ? 27.200 -8.562 -22.606 1.00 84.81 96 LYS A CA 1
ATOM 805 C C . LYS A 1 96 ? 27.499 -9.736 -23.543 1.00 84.81 96 LYS A C 1
ATOM 807 O O . LYS A 1 96 ? 28.564 -9.747 -24.151 1.00 84.81 96 LYS A O 1
ATOM 812 N N . THR A 1 97 ? 26.537 -10.638 -23.739 1.00 85.56 97 THR A N 1
ATOM 813 C CA . THR A 1 97 ? 26.700 -11.807 -24.622 1.00 85.56 97 THR A CA 1
ATOM 814 C C . THR A 1 97 ? 26.983 -11.428 -26.078 1.00 85.56 97 THR A C 1
ATOM 816 O O . THR A 1 97 ? 27.871 -12.008 -26.692 1.00 85.56 97 THR A O 1
ATOM 819 N N . VAL A 1 98 ? 26.321 -10.396 -26.617 1.00 81.50 98 VAL A N 1
ATOM 820 C CA . VAL A 1 98 ? 26.582 -9.900 -27.984 1.00 81.50 98 VAL A CA 1
ATOM 821 C C . VAL A 1 98 ? 28.006 -9.351 -28.123 1.00 81.50 98 VAL A C 1
ATOM 823 O O . VAL A 1 98 ? 28.663 -9.562 -29.140 1.00 81.50 98 VAL A O 1
ATOM 826 N N . ARG A 1 99 ? 28.515 -8.656 -27.098 1.00 74.31 99 ARG A N 1
ATOM 827 C CA . ARG A 1 99 ? 29.887 -8.123 -27.108 1.00 74.31 99 ARG A CA 1
ATOM 828 C C . ARG A 1 99 ? 30.938 -9.226 -27.045 1.00 74.31 99 ARG A C 1
ATOM 830 O O . ARG A 1 99 ? 31.967 -9.092 -27.694 1.00 74.31 99 ARG A O 1
ATOM 837 N N . GLU A 1 100 ? 30.678 -10.282 -26.283 1.00 76.31 100 GLU A N 1
ATOM 838 C CA . GLU A 1 100 ? 31.570 -11.442 -26.168 1.00 76.31 100 GLU A CA 1
ATOM 839 C C . GLU A 1 100 ? 31.544 -12.299 -27.448 1.00 76.31 100 GLU A C 1
ATOM 841 O O . GLU A 1 100 ? 32.594 -12.747 -27.899 1.00 76.31 100 GLU A O 1
ATOM 846 N N . GLY A 1 101 ? 30.383 -12.441 -28.100 1.00 65.94 101 GLY A N 1
ATOM 847 C CA . GLY A 1 101 ? 30.249 -13.140 -29.385 1.00 65.94 101 GLY A CA 1
ATOM 848 C C . GLY A 1 101 ? 30.936 -12.438 -30.565 1.00 65.94 101 GLY A C 1
ATOM 849 O O . GLY A 1 101 ? 31.493 -13.106 -31.429 1.00 65.94 101 GLY A O 1
ATOM 850 N N . ASN A 1 102 ? 30.976 -11.101 -30.577 1.00 59.00 102 ASN A N 1
ATOM 851 C CA . ASN A 1 102 ? 31.644 -10.317 -31.628 1.00 59.00 102 ASN A CA 1
ATOM 852 C C . ASN A 1 102 ? 33.179 -10.247 -31.499 1.00 59.00 102 ASN A C 1
ATOM 854 O O . ASN A 1 102 ? 33.825 -9.684 -32.377 1.00 59.00 102 ASN A O 1
ATOM 858 N N . GLN A 1 103 ? 33.770 -10.763 -30.417 1.00 55.59 103 GLN A N 1
ATOM 859 C CA . GLN A 1 103 ? 35.231 -10.825 -30.240 1.00 55.59 103 GLN A CA 1
ATOM 860 C C . GLN A 1 103 ? 35.823 -12.197 -30.612 1.00 55.59 103 GLN A C 1
ATOM 862 O O . GLN A 1 103 ? 37.035 -12.375 -30.526 1.00 55.59 103 GLN A O 1
ATOM 867 N N . GLY A 1 104 ? 34.980 -13.161 -31.000 1.00 53.03 104 GLY A N 1
ATOM 868 C CA . GLY A 1 104 ? 35.371 -14.545 -31.290 1.00 53.03 104 GLY A CA 1
ATOM 869 C C . GLY A 1 104 ? 35.284 -14.973 -32.760 1.00 53.03 104 GLY A C 1
ATOM 870 O O . GLY A 1 104 ? 35.392 -16.171 -33.018 1.00 53.03 104 GLY A O 1
ATOM 871 N N . GLY A 1 105 ? 35.070 -14.048 -33.702 1.00 44.50 105 GLY A N 1
ATOM 872 C CA . GLY A 1 105 ? 35.063 -14.298 -35.152 1.00 44.50 105 GLY A CA 1
ATOM 873 C C . GLY A 1 105 ? 35.972 -13.325 -35.881 1.00 44.50 105 GLY A C 1
ATOM 874 O O . GLY A 1 105 ? 36.582 -13.753 -36.884 1.00 44.50 105 GLY A O 1
#

Organism: NCBI:txid121402

Secondary structure (DSSP, 8-state):
--HHHHHHHHHHHHHHHHHHHHHHHHHHHHHHHHHSPPTT-THHHHTTSHHHHHHHHHHHHHHHHHHHHHHHHHHIIIIIIHHHHHHHHHHHHHHHHHHHHTT--

InterPro domains:
  IPR001060 FCH domain [PF00611] (10-70)
  IPR001060 FCH domain [SM00055] (1-76)
  IPR027267 AH/BAR domain superfamily [G3DSA:1.20.1270.60] (2-103)
  IPR027267 AH/BAR domain superfamily [SSF103657] (9-101)
  IPR031160 F-BAR domain [PS51741] (1-105)

Mean predicted aligned error: 7.7 Å

Foldseek 3Di:
DPPLVVLVVVLVVLLVVLVVLLVVLVVLQVVLVVPDDDPPDCVVVVCPDPVNVVVNVVSVVSNVVSVVSNVVSVCSVPPPNVVSVVVSVVVVVVVVVVVVVVVPD

Solvent-accessible surface area (backbone atoms only — not comparable to full-atom values): 5689 Å² total; per-residue (Å²): 133,64,67,68,63,55,50,52,51,50,42,51,50,50,52,56,50,27,53,51,31,43,53,50,19,50,52,38,43,52,51,36,61,70,73,48,83,61,91,91,40,75,63,69,70,53,49,78,40,71,70,48,43,54,50,51,51,51,39,49,52,46,38,53,50,18,51,51,31,40,53,53,23,51,46,43,45,63,61,48,39,50,49,52,51,48,53,54,50,51,56,52,49,52,58,48,53,54,56,58,58,71,73,75,121

pLDDT: mean 86.68, std 13.66, range [44.5, 98.62]